Protein AF-A0A377HRA7-F1 (afdb_monomer)

InterPro domains:
  IPR053842 Mobilization protein NikA-like [PF21983] (1-57)

Solvent-accessible surface area (backbone atoms only — not comparable to full-atom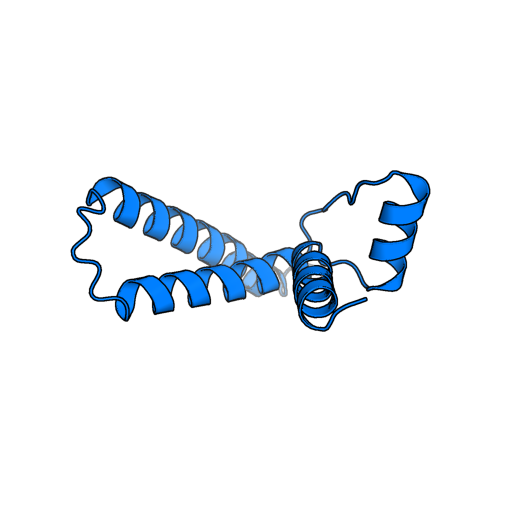 values): 5626 Å² total; per-residue (Å²): 130,55,75,65,58,47,52,56,48,52,51,52,35,45,53,42,44,46,56,69,65,60,44,48,51,34,39,71,75,65,74,46,77,88,68,67,99,41,74,49,24,55,52,41,47,50,52,55,50,51,53,50,52,51,48,59,73,68,46,86,64,92,54,91,68,53,65,71,58,57,50,50,49,51,51,52,51,52,52,54,49,51,59,54,51,58,56,67,65,59,75,78,74,82,132

Foldseek 3Di:
DDPVVVVVLVLVCQLLLHDPVLQVVCCVPPVDRDRDDDPSNLVSVLVVLVVVVVVVVPPPPPDPPPVVNVVVSVVVNVVSVVVVVVVVVCPPDDD

Sequence (95 aa):
MSPEEKSLLEEKIALSGLNKQDYMIQMSINHRVEVFGNIRVFDELKIKLNMLEEYFKNVNLDCDIEENKLELLAYILEMFETVNRNKNDSTYGNR

Nearest PDB structures (foldseek):
  1kuq-assembly1_A  TM=4.377E-01  e=3.066E+00  Thermus thermophilus
  5lzb-assembly1_o  TM=4.092E-01  e=4.147E+00  Escherichia coli
  4v69-assembly1_AO  TM=3.832E-01  e=5.609E+00  Escherichia coli

Structure (mmCIF, N/CA/C/O backbone):
data_AF-A0A377HRA7-F1
#
_entry.id   AF-A0A377HRA7-F1
#
loop_
_atom_site.group_PDB
_atom_site.id
_atom_site.type_symbol
_atom_site.label_atom_id
_atom_site.label_alt_id
_atom_site.label_comp_id
_atom_site.label_asym_id
_atom_site.label_entity_id
_atom_site.label_seq_id
_atom_site.pdbx_PDB_ins_code
_atom_site.Cartn_x
_atom_site.Cartn_y
_atom_site.Cartn_z
_atom_site.occupancy
_atom_site.B_iso_or_equiv
_atom_site.auth_seq_id
_atom_site.auth_comp_id
_atom_site.auth_asym_id
_atom_site.auth_atom_id
_atom_site.pdbx_PDB_model_num
ATOM 1 N N . MET A 1 1 ? 6.726 22.014 -5.737 1.00 71.25 1 MET A N 1
ATOM 2 C CA . MET A 1 1 ? 5.986 20.812 -5.318 1.00 71.25 1 MET A CA 1
ATOM 3 C C . MET A 1 1 ? 5.648 20.995 -3.858 1.00 71.25 1 MET A C 1
ATOM 5 O O . MET A 1 1 ? 6.565 21.249 -3.076 1.00 71.25 1 MET A O 1
ATOM 9 N N . SER A 1 2 ? 4.364 20.991 -3.525 1.00 90.56 2 SER A N 1
ATOM 10 C CA . SER A 1 2 ? 3.904 21.125 -2.148 1.00 90.56 2 SER A CA 1
ATOM 11 C C . SER A 1 2 ? 4.292 19.883 -1.326 1.00 90.56 2 SER A C 1
ATOM 13 O O . SER A 1 2 ? 4.611 18.831 -1.897 1.00 90.56 2 SER A O 1
ATOM 15 N N . PRO A 1 3 ? 4.303 19.980 0.013 1.00 89.75 3 PRO A N 1
ATOM 16 C CA . PRO A 1 3 ? 4.508 18.825 0.886 1.00 89.75 3 PRO A CA 1
ATOM 17 C C . PRO A 1 3 ? 3.511 17.685 0.621 1.00 89.75 3 PRO A C 1
ATOM 19 O O . PRO A 1 3 ? 3.903 16.520 0.585 1.00 89.75 3 PRO A O 1
ATOM 22 N N . GLU A 1 4 ? 2.247 18.016 0.367 1.00 87.31 4 GLU A N 1
ATOM 23 C CA . GLU A 1 4 ? 1.169 17.064 0.087 1.00 87.31 4 GLU A CA 1
ATOM 24 C C . GLU A 1 4 ? 1.376 16.375 -1.267 1.00 87.31 4 GLU A C 1
ATOM 26 O O . GLU A 1 4 ? 1.307 15.149 -1.363 1.00 87.31 4 GLU A O 1
ATOM 31 N N . GLU A 1 5 ? 1.719 17.147 -2.305 1.00 82.31 5 GLU A N 1
ATOM 32 C CA . GLU A 1 5 ? 2.052 16.616 -3.632 1.00 82.31 5 GLU A CA 1
ATOM 33 C C . GLU A 1 5 ? 3.255 15.668 -3.574 1.00 82.31 5 GLU A C 1
ATOM 35 O O . GLU A 1 5 ? 3.279 14.638 -4.250 1.00 82.31 5 GLU A O 1
ATOM 40 N N . LYS A 1 6 ? 4.248 15.992 -2.735 1.00 89.31 6 LYS A N 1
ATOM 41 C CA . LYS A 1 6 ? 5.405 15.128 -2.494 1.00 89.31 6 LYS A CA 1
ATOM 42 C C . LYS A 1 6 ? 4.992 13.811 -1.854 1.00 89.31 6 LYS A C 1
ATOM 44 O O . LYS A 1 6 ? 5.433 12.765 -2.316 1.00 89.31 6 LYS A O 1
ATOM 49 N N . SER A 1 7 ? 4.164 13.866 -0.815 1.00 87.81 7 SER A N 1
ATOM 50 C CA . SER A 1 7 ? 3.699 12.675 -0.100 1.00 87.81 7 SER A CA 1
ATOM 51 C C . SER A 1 7 ? 2.942 11.730 -1.032 1.00 87.81 7 SER A C 1
ATOM 53 O O . SER A 1 7 ? 3.253 10.543 -1.102 1.00 87.81 7 SER A O 1
ATOM 55 N N . LEU A 1 8 ? 2.011 12.276 -1.819 1.00 86.31 8 LEU A N 1
ATOM 56 C CA . LEU A 1 8 ? 1.233 11.505 -2.786 1.00 86.31 8 LEU A CA 1
ATOM 57 C C . LEU A 1 8 ? 2.116 10.865 -3.867 1.00 86.31 8 LEU A C 1
ATOM 59 O O . LEU A 1 8 ? 1.861 9.750 -4.318 1.00 86.31 8 LEU A O 1
ATOM 63 N N . LEU A 1 9 ? 3.152 11.574 -4.314 1.00 88.81 9 LEU A N 1
ATOM 64 C CA . LEU A 1 9 ? 4.096 11.059 -5.299 1.00 88.81 9 LEU A CA 1
ATOM 65 C C . LEU A 1 9 ? 4.933 9.900 -4.741 1.00 88.81 9 LEU A C 1
ATOM 67 O O . LEU A 1 9 ? 5.104 8.900 -5.433 1.00 88.81 9 LEU A O 1
ATOM 71 N N . GLU A 1 10 ? 5.437 10.013 -3.512 1.00 89.50 10 GLU A N 1
ATOM 72 C CA . GLU A 1 10 ? 6.209 8.938 -2.874 1.00 89.50 10 GLU A CA 1
ATOM 73 C C . GLU A 1 10 ? 5.346 7.681 -2.659 1.00 89.50 10 GLU A C 1
ATOM 75 O O . GLU A 1 10 ? 5.813 6.578 -2.937 1.00 89.50 10 GLU A O 1
ATOM 80 N N . GLU A 1 11 ? 4.066 7.822 -2.291 1.00 86.56 11 GLU A N 1
ATOM 81 C CA . GLU A 1 11 ? 3.140 6.678 -2.220 1.00 86.56 11 GLU A CA 1
ATOM 82 C C . GLU A 1 11 ? 2.945 5.989 -3.573 1.00 86.56 11 GLU A C 1
ATOM 84 O O . GLU A 1 11 ? 2.972 4.761 -3.660 1.00 86.56 11 GLU A O 1
ATOM 89 N N . LYS A 1 12 ? 2.774 6.764 -4.649 1.00 84.50 12 LYS A N 1
ATOM 90 C CA . LYS A 1 12 ? 2.630 6.206 -6.001 1.00 84.50 12 LYS A CA 1
ATOM 91 C C . LYS A 1 12 ? 3.892 5.477 -6.459 1.00 84.50 12 LYS A C 1
ATOM 93 O O . LYS A 1 12 ? 3.790 4.433 -7.102 1.00 84.50 12 LYS A O 1
ATOM 98 N N . ILE A 1 13 ? 5.071 6.002 -6.118 1.00 86.62 13 ILE A N 1
ATOM 99 C CA . ILE A 1 13 ? 6.352 5.342 -6.399 1.00 86.62 13 ILE A CA 1
ATOM 100 C C . ILE A 1 13 ? 6.423 4.013 -5.647 1.00 86.62 13 ILE A C 1
ATOM 102 O O . ILE A 1 13 ? 6.716 2.991 -6.264 1.00 86.62 13 ILE A O 1
ATOM 106 N N . ALA A 1 14 ? 6.097 4.003 -4.355 1.00 84.19 14 ALA A N 1
ATOM 107 C CA . ALA A 1 14 ? 6.128 2.790 -3.549 1.00 84.19 14 ALA A CA 1
ATOM 108 C C . ALA A 1 14 ? 5.182 1.712 -4.112 1.00 84.19 14 ALA A C 1
ATOM 110 O O . ALA A 1 14 ? 5.606 0.583 -4.360 1.00 84.19 14 ALA A O 1
ATOM 111 N N . LEU A 1 15 ? 3.939 2.088 -4.440 1.00 79.88 15 LEU A N 1
ATOM 112 C CA . LEU A 1 15 ? 2.937 1.183 -5.020 1.00 79.88 15 LEU A CA 1
ATOM 113 C C . LEU A 1 15 ? 3.335 0.628 -6.391 1.00 79.88 15 LEU A C 1
ATOM 115 O O . LEU A 1 15 ? 2.944 -0.481 -6.750 1.00 79.88 15 LEU A O 1
ATOM 119 N N . SER A 1 16 ? 4.125 1.377 -7.162 1.00 80.88 16 SER A N 1
ATOM 120 C CA . SER A 1 16 ? 4.641 0.896 -8.447 1.00 80.88 16 SER A CA 1
ATOM 121 C C . SER A 1 16 ? 5.724 -0.180 -8.302 1.00 80.88 16 SER A C 1
ATOM 123 O O . SER A 1 16 ? 6.039 -0.874 -9.269 1.00 80.88 16 SER A O 1
ATOM 125 N N . GLY A 1 17 ? 6.339 -0.301 -7.118 1.00 77.56 17 GLY A N 1
ATOM 126 C CA . GLY A 1 17 ? 7.492 -1.168 -6.863 1.00 77.56 17 GLY A CA 1
ATOM 127 C C . GLY A 1 17 ? 8.761 -0.787 -7.637 1.00 77.56 17 GLY A C 1
ATOM 128 O O . GLY A 1 17 ? 9.754 -1.520 -7.582 1.00 77.56 17 GLY A O 1
ATOM 129 N N . LEU A 1 18 ? 8.748 0.338 -8.357 1.00 84.56 18 LEU A N 1
ATOM 130 C CA . LEU A 1 18 ? 9.892 0.890 -9.074 1.00 84.56 18 LEU A CA 1
ATOM 131 C C . LEU A 1 18 ? 10.754 1.735 -8.137 1.00 84.56 18 LEU A C 1
ATOM 133 O O . LEU A 1 18 ? 10.296 2.255 -7.120 1.00 84.56 18 LEU A O 1
ATOM 137 N N . ASN A 1 19 ? 12.024 1.912 -8.497 1.00 88.38 19 ASN A N 1
ATOM 138 C CA . ASN A 1 19 ? 12.795 2.984 -7.882 1.00 88.38 19 ASN A CA 1
ATOM 139 C C . ASN A 1 19 ? 12.317 4.345 -8.428 1.00 88.38 19 ASN A C 1
ATOM 141 O O . ASN A 1 19 ? 11.684 4.443 -9.482 1.00 88.38 19 ASN A O 1
ATOM 145 N N . LYS A 1 20 ? 12.651 5.418 -7.710 1.00 91.00 20 LYS A N 1
ATOM 146 C CA . LYS A 1 20 ? 12.228 6.778 -8.060 1.00 91.00 20 LYS A CA 1
ATOM 147 C C . LYS A 1 20 ? 12.669 7.214 -9.460 1.00 91.00 20 LYS A C 1
ATOM 149 O O . LYS A 1 20 ? 11.935 7.947 -10.108 1.00 91.00 20 LYS A O 1
ATOM 154 N N . GLN A 1 21 ? 13.845 6.794 -9.923 1.00 92.50 21 GLN A N 1
ATOM 155 C CA . GLN A 1 21 ? 14.347 7.186 -11.242 1.00 92.50 21 GLN A CA 1
ATOM 156 C C . GLN A 1 21 ? 13.532 6.516 -12.351 1.00 92.50 21 GLN A C 1
ATOM 158 O O . GLN A 1 21 ? 13.036 7.212 -13.231 1.00 92.50 21 GLN A O 1
ATOM 163 N N . ASP A 1 22 ? 13.305 5.207 -12.253 1.00 87.44 22 ASP A N 1
ATOM 164 C CA . ASP A 1 22 ? 12.518 4.436 -13.221 1.00 87.44 22 ASP A CA 1
ATOM 165 C C . ASP A 1 22 ? 11.071 4.932 -13.296 1.00 87.44 22 ASP A C 1
ATOM 167 O O . ASP A 1 22 ? 10.523 5.093 -14.387 1.00 87.44 22 ASP A O 1
ATOM 171 N N . TYR A 1 23 ? 10.473 5.248 -12.143 1.00 90.31 23 TYR A N 1
ATOM 172 C CA . TYR A 1 23 ? 9.142 5.850 -12.084 1.00 90.31 23 TYR A CA 1
ATOM 173 C C . TYR A 1 23 ? 9.096 7.186 -12.839 1.00 90.31 23 TYR A C 1
ATOM 175 O O . TYR A 1 23 ? 8.205 7.411 -13.659 1.00 90.31 23 TYR A O 1
ATOM 183 N N . MET A 1 24 ? 10.069 8.071 -12.590 1.00 92.12 24 MET A N 1
ATOM 184 C CA . MET A 1 24 ? 10.136 9.375 -13.256 1.00 92.12 24 MET A CA 1
ATOM 185 C C . MET A 1 24 ? 10.357 9.232 -14.758 1.00 92.12 24 MET A C 1
ATOM 187 O O . MET A 1 24 ? 9.689 9.912 -15.528 1.00 92.12 24 MET A O 1
ATOM 191 N N . ILE A 1 25 ? 11.232 8.317 -15.180 1.00 92.00 25 ILE A N 1
ATOM 192 C CA . ILE A 1 25 ? 11.503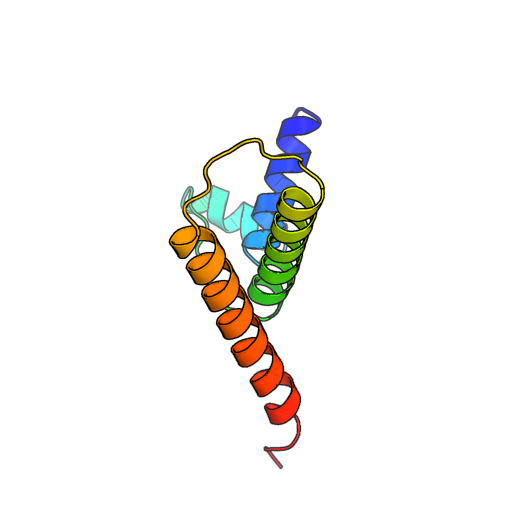 8.045 -16.595 1.00 92.00 25 ILE A CA 1
ATOM 193 C C . ILE A 1 25 ? 10.221 7.600 -17.307 1.00 92.00 25 ILE A C 1
ATOM 195 O O . ILE A 1 25 ? 9.863 8.179 -18.332 1.00 92.00 25 ILE A O 1
ATOM 199 N N . GLN A 1 26 ? 9.486 6.628 -16.760 1.00 87.56 26 GLN A N 1
ATOM 200 C CA . GLN A 1 26 ? 8.232 6.172 -17.371 1.00 87.56 26 GLN A CA 1
ATOM 201 C C . GLN A 1 26 ? 7.178 7.281 -17.420 1.00 87.56 26 GLN A C 1
ATOM 203 O O . GLN A 1 26 ? 6.546 7.489 -18.459 1.00 87.56 26 GLN A O 1
ATOM 208 N N . MET A 1 27 ? 7.031 8.037 -16.330 1.00 88.19 27 MET A N 1
ATOM 209 C CA . MET A 1 27 ? 6.074 9.137 -16.265 1.00 88.19 27 MET A CA 1
ATOM 210 C C . MET A 1 27 ? 6.423 10.270 -17.243 1.00 88.19 27 MET A C 1
ATOM 212 O O . MET A 1 27 ? 5.525 10.879 -17.820 1.00 88.19 27 MET A O 1
ATOM 216 N N . SER A 1 28 ? 7.711 10.540 -17.466 1.00 88.75 28 SER A N 1
ATOM 217 C CA . SER A 1 28 ? 8.179 11.544 -18.427 1.00 88.75 28 SER A CA 1
ATOM 218 C C . SER A 1 28 ? 8.057 11.097 -19.883 1.00 88.75 28 SER A C 1
ATOM 220 O O . SER A 1 28 ? 7.820 11.943 -20.739 1.00 88.75 28 SER A O 1
ATOM 222 N N . ILE A 1 29 ? 8.224 9.803 -20.178 1.00 85.12 29 ILE A N 1
ATOM 223 C CA . ILE A 1 29 ? 8.196 9.284 -21.556 1.00 85.12 29 ILE A CA 1
ATOM 224 C C . ILE A 1 29 ? 6.768 8.959 -22.005 1.00 85.12 29 ILE A C 1
ATOM 226 O O . ILE A 1 29 ? 6.376 9.311 -23.113 1.00 85.12 29 ILE A O 1
ATOM 230 N N . ASN A 1 30 ? 5.989 8.286 -21.157 1.00 80.81 30 ASN A N 1
ATOM 231 C CA . ASN A 1 30 ? 4.703 7.701 -21.541 1.00 80.81 30 ASN A CA 1
ATOM 232 C C . ASN A 1 30 ? 3.502 8.329 -20.820 1.00 80.81 30 ASN A C 1
ATOM 234 O O . ASN A 1 30 ? 2.373 7.895 -21.046 1.00 80.81 30 ASN A O 1
ATOM 238 N N . HIS A 1 31 ? 3.727 9.290 -19.912 1.00 82.75 31 HIS A N 1
ATOM 239 C CA . HIS A 1 31 ? 2.701 9.851 -19.017 1.00 82.75 31 HIS A CA 1
ATOM 240 C C . HIS A 1 31 ? 1.900 8.793 -18.234 1.00 82.75 31 HIS A C 1
ATOM 242 O O . HIS A 1 31 ? 0.800 9.058 -17.750 1.00 82.75 31 HIS A O 1
ATOM 248 N N . ARG A 1 32 ? 2.463 7.589 -18.104 1.00 75.38 32 ARG A N 1
ATOM 249 C CA . ARG A 1 32 ? 1.892 6.439 -17.406 1.00 75.38 32 ARG A CA 1
ATOM 250 C C . ARG A 1 32 ? 3.014 5.600 -16.811 1.00 75.38 32 ARG A C 1
ATOM 252 O O . ARG A 1 32 ? 4.123 5.589 -17.343 1.00 75.38 32 ARG A O 1
ATOM 259 N N . VAL A 1 33 ? 2.695 4.877 -15.744 1.00 81.62 33 VAL A N 1
ATOM 260 C CA . VAL A 1 33 ? 3.605 3.932 -15.093 1.00 81.62 33 VAL A CA 1
ATOM 261 C C . VAL A 1 33 ? 3.015 2.537 -15.229 1.00 81.62 33 VAL A C 1
ATOM 263 O O . VAL A 1 33 ? 1.876 2.302 -14.829 1.00 81.62 33 VAL A O 1
ATOM 266 N N . GLU A 1 34 ? 3.777 1.629 -15.830 1.00 74.38 34 GLU A N 1
ATOM 267 C CA . GLU A 1 34 ? 3.396 0.227 -15.970 1.00 74.38 34 GLU A CA 1
ATOM 268 C C . GLU A 1 34 ? 3.938 -0.561 -14.779 1.00 74.38 34 GLU A C 1
ATOM 270 O O . GLU A 1 34 ? 5.144 -0.593 -14.521 1.00 74.38 34 GLU A O 1
ATOM 275 N N . VAL A 1 35 ? 3.026 -1.179 -14.028 1.00 69.06 35 VAL A N 1
ATOM 276 C CA . VAL A 1 35 ? 3.356 -1.939 -12.822 1.00 69.06 35 VAL A CA 1
ATOM 277 C C . VAL A 1 35 ? 3.391 -3.419 -13.167 1.00 69.06 35 VAL A C 1
ATOM 279 O O . VAL A 1 35 ? 2.382 -4.007 -13.553 1.00 69.06 35 VAL A O 1
ATOM 282 N N . PHE A 1 36 ? 4.560 -4.029 -12.994 1.00 67.62 36 PHE A N 1
ATOM 283 C CA . PHE A 1 36 ? 4.746 -5.471 -13.116 1.00 67.62 36 PHE A CA 1
ATOM 284 C C . PHE A 1 36 ? 4.805 -6.082 -11.720 1.00 67.62 36 PHE A C 1
ATOM 286 O O . PHE A 1 36 ? 5.527 -5.579 -10.858 1.00 67.62 36 PHE A O 1
ATOM 293 N N . GLY A 1 37 ? 4.058 -7.168 -11.498 1.00 65.12 37 GLY A N 1
ATOM 294 C CA .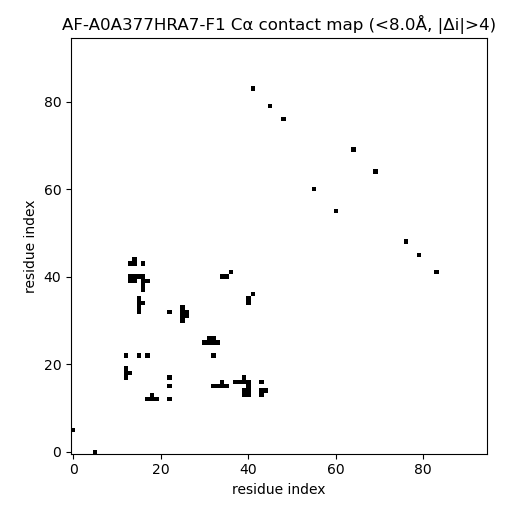 GLY A 1 37 ? 3.996 -7.855 -10.207 1.00 65.12 37 GLY A CA 1
ATOM 295 C C . GLY A 1 37 ? 5.382 -8.308 -9.745 1.00 65.12 37 GLY A C 1
ATOM 296 O O . GLY A 1 37 ? 5.897 -9.324 -10.203 1.00 65.12 37 GLY A O 1
ATOM 297 N N . ASN A 1 38 ? 5.988 -7.548 -8.836 1.00 71.44 38 ASN A N 1
ATOM 298 C CA . ASN A 1 38 ? 7.293 -7.827 -8.246 1.00 71.44 38 ASN A CA 1
ATOM 299 C C . ASN A 1 38 ? 7.196 -7.781 -6.715 1.00 71.44 38 ASN A C 1
ATOM 301 O O . ASN A 1 38 ? 6.194 -7.326 -6.168 1.00 71.44 38 ASN A O 1
ATOM 305 N N . ILE A 1 39 ? 8.228 -8.259 -6.009 1.00 72.69 39 ILE A N 1
ATOM 306 C 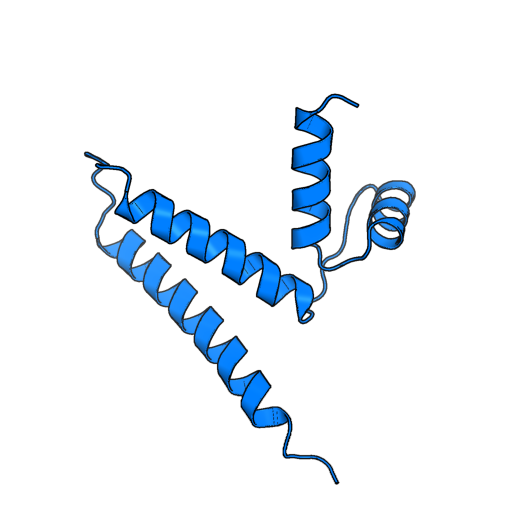CA 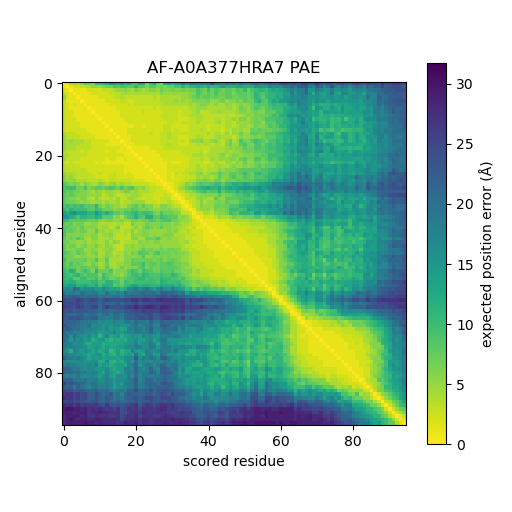. ILE A 1 39 ? 8.188 -8.373 -4.540 1.00 72.69 39 ILE A CA 1
ATOM 307 C C . ILE A 1 39 ? 7.814 -7.064 -3.836 1.00 72.69 39 ILE A C 1
ATOM 309 O O . ILE A 1 39 ? 6.988 -7.090 -2.937 1.00 72.69 39 ILE A O 1
ATOM 313 N N . ARG A 1 40 ? 8.324 -5.927 -4.319 1.00 74.44 40 ARG A N 1
ATOM 314 C CA . ARG A 1 40 ? 8.087 -4.613 -3.716 1.00 74.44 40 ARG A CA 1
ATOM 315 C C . ARG A 1 40 ? 6.642 -4.162 -3.880 1.00 74.44 40 ARG A C 1
ATOM 317 O O . ARG A 1 40 ? 6.090 -3.587 -2.954 1.00 74.44 40 ARG A O 1
ATOM 324 N N . VAL A 1 41 ? 6.026 -4.460 -5.026 1.00 73.38 41 VAL A N 1
ATOM 325 C CA . VAL A 1 41 ? 4.600 -4.175 -5.259 1.00 73.38 41 VAL A CA 1
ATOM 326 C C . VAL A 1 41 ? 3.741 -4.933 -4.250 1.00 73.38 41 VAL A C 1
ATOM 328 O O . VAL A 1 41 ? 2.845 -4.354 -3.649 1.00 73.38 41 VAL A O 1
ATOM 331 N N . PHE A 1 42 ? 4.030 -6.219 -4.029 1.00 76.19 42 PHE A N 1
ATOM 332 C CA . PHE A 1 42 ? 3.284 -7.032 -3.065 1.00 76.19 42 PHE A CA 1
ATOM 333 C C . PHE A 1 42 ? 3.496 -6.578 -1.617 1.00 76.19 42 PHE A C 1
ATOM 335 O O . PHE A 1 42 ? 2.525 -6.511 -0.865 1.00 76.19 42 PHE A O 1
ATOM 342 N N . ASP A 1 43 ? 4.730 -6.240 -1.237 1.00 78.44 43 ASP A N 1
ATOM 343 C CA . ASP A 1 43 ? 5.040 -5.756 0.111 1.00 78.44 43 ASP A CA 1
ATOM 344 C C . ASP A 1 43 ? 4.331 -4.425 0.401 1.00 78.44 43 ASP A C 1
ATOM 346 O O . ASP A 1 43 ? 3.674 -4.286 1.434 1.00 78.44 43 ASP A O 1
ATOM 350 N N . GLU A 1 44 ? 4.382 -3.472 -0.534 1.00 79.12 44 GLU A N 1
ATOM 351 C CA . GLU A 1 44 ? 3.718 -2.178 -0.367 1.00 79.12 44 GLU A CA 1
ATOM 352 C C . GLU A 1 44 ? 2.189 -2.319 -0.363 1.00 79.12 44 GLU A C 1
ATOM 354 O O . GLU A 1 44 ? 1.506 -1.697 0.453 1.00 79.12 44 GLU A O 1
ATOM 359 N N . LEU A 1 45 ? 1.636 -3.189 -1.217 1.00 78.44 45 LEU A N 1
ATOM 360 C CA . LEU A 1 45 ? 0.210 -3.519 -1.186 1.00 78.44 45 LEU A CA 1
ATOM 361 C C . LEU A 1 45 ? -0.197 -4.090 0.173 1.00 78.44 45 LEU A C 1
ATOM 363 O O . LEU A 1 45 ? -1.210 -3.661 0.721 1.00 78.44 45 LEU A O 1
ATOM 367 N N . LYS A 1 46 ? 0.599 -4.998 0.753 1.00 79.06 46 LYS A N 1
ATOM 368 C CA . LYS A 1 46 ? 0.327 -5.552 2.085 1.00 79.06 46 LYS A CA 1
ATOM 369 C C . LYS A 1 46 ? 0.325 -4.464 3.161 1.00 79.06 46 LYS A C 1
ATOM 371 O O . LYS A 1 46 ? -0.566 -4.454 4.006 1.00 79.06 46 LYS A O 1
ATOM 376 N N . ILE A 1 47 ? 1.275 -3.529 3.116 1.00 83.19 47 ILE A N 1
ATOM 377 C CA . ILE A 1 47 ? 1.326 -2.399 4.056 1.00 83.19 47 ILE A CA 1
ATOM 378 C C . ILE A 1 47 ? 0.049 -1.560 3.956 1.00 83.19 47 ILE A C 1
ATOM 380 O O . ILE A 1 47 ? -0.598 -1.310 4.972 1.00 83.19 47 ILE A O 1
ATOM 384 N N . LYS A 1 48 ? -0.356 -1.163 2.744 1.00 79.50 48 LYS A N 1
ATOM 385 C CA . LYS A 1 48 ? -1.564 -0.343 2.544 1.00 79.50 48 LYS A CA 1
ATOM 386 C C . LYS A 1 48 ? -2.842 -1.070 2.952 1.00 79.50 48 LYS A C 1
ATOM 388 O O . LYS A 1 48 ? -3.744 -0.455 3.513 1.00 79.50 48 LYS A O 1
ATOM 393 N N . LEU A 1 49 ? -2.899 -2.374 2.714 1.00 79.25 49 LEU A N 1
ATOM 394 C CA . LEU A 1 49 ? -4.004 -3.227 3.131 1.00 79.25 49 LEU A CA 1
ATOM 395 C C . LEU A 1 49 ? -4.108 -3.337 4.661 1.00 79.25 49 LEU A C 1
ATOM 397 O O . LEU A 1 49 ? -5.200 -3.178 5.199 1.00 79.25 49 LEU A O 1
ATOM 401 N N . ASN A 1 50 ? -2.987 -3.493 5.366 1.00 77.56 50 ASN A N 1
ATOM 402 C CA . ASN A 1 50 ? -2.964 -3.481 6.833 1.00 77.56 50 ASN A CA 1
ATOM 403 C C . ASN A 1 50 ? -3.378 -2.117 7.403 1.00 77.56 50 ASN A C 1
ATOM 405 O O . ASN A 1 50 ? -4.129 -2.060 8.372 1.00 77.56 50 ASN A O 1
ATOM 409 N N . MET A 1 51 ? -2.931 -1.013 6.789 1.00 81.00 51 MET A N 1
ATOM 410 C CA . MET A 1 51 ? -3.364 0.334 7.187 1.00 81.00 51 MET A CA 1
ATOM 411 C C . MET A 1 51 ? -4.881 0.499 7.048 1.00 81.00 51 MET A C 1
ATOM 413 O O . MET A 1 51 ? -5.519 1.128 7.888 1.00 81.00 51 MET A O 1
ATOM 417 N N . LEU A 1 52 ? -5.461 -0.066 5.987 1.00 78.06 52 LEU A N 1
ATOM 418 C CA . LEU A 1 52 ? -6.898 -0.028 5.755 1.0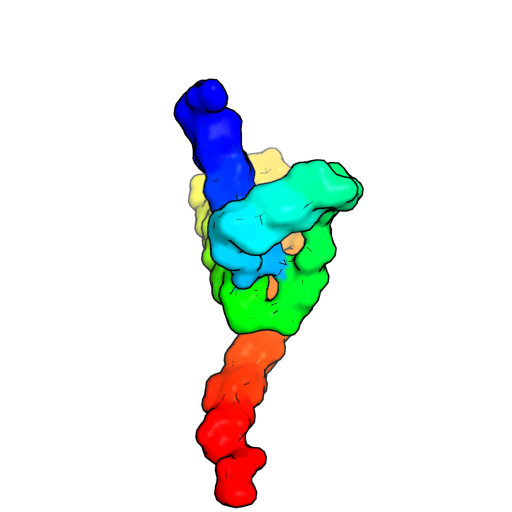0 78.06 52 LEU A CA 1
ATOM 419 C C . LEU A 1 52 ? -7.658 -0.895 6.772 1.00 78.06 52 LEU A C 1
ATOM 421 O O . LEU A 1 52 ? -8.673 -0.459 7.306 1.00 78.06 52 LEU A O 1
ATOM 425 N N . GLU A 1 53 ? -7.148 -2.087 7.086 1.00 73.38 53 GLU A N 1
ATOM 426 C CA . GLU A 1 53 ? -7.693 -2.951 8.138 1.00 73.38 53 GLU A CA 1
ATOM 427 C C . GLU A 1 53 ? -7.669 -2.254 9.510 1.00 73.38 53 GLU A C 1
ATOM 429 O O . GLU A 1 53 ? -8.665 -2.258 10.232 1.00 73.38 53 GLU A O 1
ATOM 434 N N . GLU A 1 54 ? -6.554 -1.612 9.865 1.00 75.44 54 GLU A N 1
ATOM 435 C CA . GLU A 1 54 ? -6.412 -0.853 11.110 1.00 75.44 54 GLU A CA 1
ATOM 436 C C . GLU A 1 54 ? -7.360 0.351 11.152 1.00 75.44 54 GLU A C 1
ATOM 438 O O . GLU A 1 54 ? -7.990 0.608 12.180 1.00 75.44 54 GLU A O 1
ATOM 443 N N . TYR A 1 55 ? -7.515 1.065 10.035 1.00 76.69 55 TYR A N 1
ATOM 444 C CA . TYR A 1 55 ? -8.490 2.145 9.917 1.00 76.69 55 TYR A CA 1
ATOM 445 C C . TYR A 1 55 ? -9.913 1.635 10.165 1.00 76.69 55 TYR A C 1
ATOM 447 O O . TYR A 1 55 ? -10.633 2.214 10.974 1.00 76.69 55 TYR A O 1
ATOM 455 N N . PHE A 1 56 ? -10.305 0.518 9.548 1.00 70.12 56 PHE A N 1
ATOM 456 C CA . PHE A 1 56 ? -11.634 -0.064 9.747 1.00 70.12 56 PHE A CA 1
ATOM 457 C C . PHE A 1 56 ? -11.866 -0.590 11.168 1.00 70.12 56 PHE A C 1
ATOM 459 O O . PHE A 1 56 ? -12.979 -0.480 11.669 1.00 70.12 56 PHE A O 1
ATOM 466 N N . LYS A 1 57 ? -10.839 -1.118 11.843 1.00 68.50 57 LYS A N 1
ATOM 467 C CA . LYS A 1 57 ? -10.944 -1.558 13.247 1.00 68.50 57 LYS A CA 1
ATOM 468 C C . LYS A 1 57 ? -11.099 -0.396 14.229 1.00 68.50 57 LYS A C 1
ATOM 470 O O . LYS A 1 57 ? -11.754 -0.555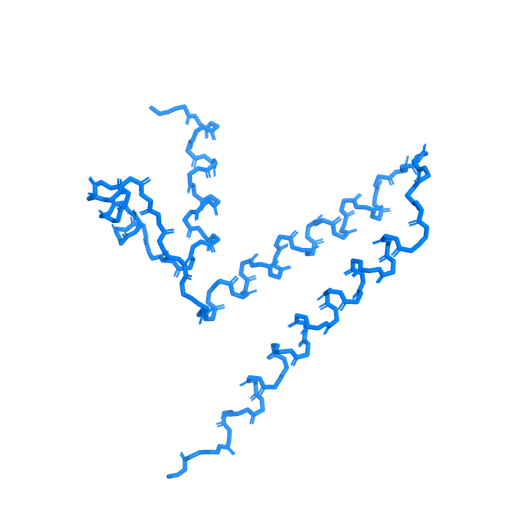 15.255 1.00 68.50 57 LYS A O 1
ATOM 475 N N . ASN A 1 58 ? -10.454 0.737 13.951 1.00 67.50 58 ASN A N 1
ATOM 476 C CA . ASN A 1 58 ? -10.394 1.872 14.875 1.00 67.50 58 ASN A CA 1
ATOM 477 C C . ASN A 1 58 ? -11.449 2.940 14.605 1.00 67.50 58 ASN A C 1
ATOM 479 O O . ASN A 1 58 ? -11.798 3.705 15.506 1.00 67.50 58 ASN A O 1
ATOM 483 N N . VAL A 1 59 ? -11.952 3.029 13.377 1.00 64.44 59 VAL A N 1
ATOM 484 C CA . VAL A 1 59 ? -13.094 3.885 13.115 1.00 64.44 59 VAL A CA 1
ATOM 485 C C . VAL A 1 59 ? -14.330 3.165 13.627 1.00 64.44 59 VAL A C 1
ATOM 487 O O . VAL A 1 59 ? -14.693 2.097 13.146 1.00 64.44 59 VAL A O 1
ATOM 490 N N . ASN A 1 60 ? -14.997 3.790 14.597 1.00 57.22 60 ASN A N 1
ATOM 491 C CA . ASN A 1 60 ? -16.361 3.467 14.996 1.00 57.22 60 ASN A CA 1
ATOM 492 C C . ASN A 1 60 ? -17.291 3.861 13.832 1.00 57.22 60 ASN A C 1
ATOM 494 O O . ASN A 1 60 ? -17.995 4.869 13.897 1.00 57.22 60 ASN A O 1
ATOM 498 N N . LEU A 1 61 ? -17.162 3.155 12.704 1.00 57.59 61 LEU A N 1
ATOM 499 C CA . LEU A 1 61 ? -17.979 3.349 11.522 1.00 57.59 61 LEU A CA 1
ATOM 500 C C . LEU A 1 61 ? -19.373 2.910 11.946 1.00 57.59 61 LEU A C 1
ATOM 502 O O . LEU A 1 61 ? -19.687 1.725 11.937 1.00 57.59 61 LEU A O 1
ATOM 506 N N . ASP A 1 62 ? -20.218 3.881 12.280 1.00 54.84 62 ASP A N 1
ATOM 507 C CA . ASP A 1 62 ? -21.679 3.751 12.268 1.00 54.84 62 ASP A CA 1
ATOM 508 C C . ASP A 1 62 ? -22.158 3.637 10.808 1.00 54.84 62 ASP A C 1
ATOM 510 O O . ASP A 1 62 ? -23.010 4.367 10.308 1.00 54.84 62 ASP A O 1
ATOM 514 N N . CYS A 1 63 ? -21.444 2.819 10.047 1.00 53.91 63 CYS A N 1
ATOM 515 C CA . CYS A 1 63 ? -21.598 2.630 8.631 1.00 53.91 63 CYS A CA 1
ATOM 516 C C . CYS A 1 63 ? -22.052 1.198 8.503 1.00 53.91 63 CYS A C 1
ATOM 518 O O . CYS A 1 63 ? -21.327 0.290 8.910 1.00 53.91 63 CYS A O 1
ATOM 520 N N . ASP A 1 64 ? -23.232 1.022 7.917 1.00 57.19 64 ASP A N 1
ATOM 521 C CA . ASP A 1 64 ? -23.690 -0.248 7.369 1.00 57.19 64 ASP A CA 1
ATOM 522 C C . ASP A 1 64 ? -22.727 -0.662 6.245 1.00 57.19 64 ASP A C 1
ATOM 524 O O . ASP A 1 64 ? -23.020 -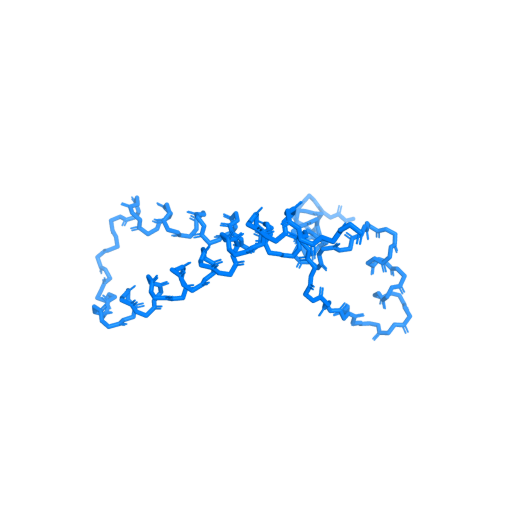0.586 5.047 1.00 57.19 64 ASP A O 1
ATOM 528 N N . ILE A 1 65 ? -21.507 -1.051 6.617 1.00 62.78 65 ILE A N 1
ATOM 529 C CA . ILE A 1 65 ? -20.662 -1.844 5.752 1.00 62.78 65 ILE A CA 1
ATOM 530 C C . ILE A 1 65 ? -21.296 -3.221 5.791 1.00 62.78 65 ILE A C 1
ATOM 532 O O . ILE A 1 65 ? -21.065 -4.026 6.686 1.00 62.78 65 ILE A O 1
ATOM 536 N N . GLU A 1 66 ? -22.161 -3.412 4.809 1.00 65.25 66 GLU A N 1
ATOM 537 C CA . GLU A 1 66 ? -22.770 -4.664 4.405 1.00 65.25 66 GLU A CA 1
ATOM 538 C C . GLU A 1 66 ? -21.753 -5.817 4.613 1.00 65.25 66 GLU A C 1
ATOM 540 O O . GLU A 1 66 ? -20.637 -5.774 4.086 1.00 65.25 66 GLU A O 1
ATOM 545 N N . GLU A 1 67 ? -22.091 -6.789 5.471 1.00 65.31 67 GLU A N 1
ATOM 546 C CA . GLU A 1 67 ? -21.176 -7.817 6.014 1.00 65.31 67 GLU A CA 1
ATOM 547 C C . GLU A 1 67 ? -20.415 -8.582 4.911 1.00 65.31 67 GLU A C 1
ATOM 549 O O . GLU A 1 67 ? -19.223 -8.866 5.025 1.00 65.31 67 GLU A O 1
ATOM 554 N N . ASN A 1 68 ? -21.079 -8.778 3.772 1.00 67.25 68 ASN A N 1
ATOM 555 C CA . ASN A 1 68 ? -20.536 -9.333 2.531 1.00 67.25 68 ASN A CA 1
ATOM 556 C C . ASN A 1 68 ? -19.324 -8.558 1.960 1.00 67.25 68 ASN A C 1
ATOM 558 O O . ASN A 1 68 ? -18.443 -9.161 1.349 1.00 67.25 68 ASN A O 1
ATOM 562 N N . LYS A 1 69 ? -19.242 -7.232 2.131 1.00 68.00 69 LYS A N 1
ATOM 563 C CA . LYS A 1 69 ? -18.109 -6.410 1.662 1.00 68.00 69 LYS A CA 1
ATOM 564 C C . LYS A 1 69 ? -16.901 -6.527 2.583 1.00 68.00 69 LYS A C 1
ATOM 566 O O . LYS A 1 69 ? -15.772 -6.523 2.092 1.00 68.00 69 LYS A O 1
ATOM 571 N N . LEU A 1 70 ? -17.130 -6.646 3.891 1.00 68.31 70 LEU A N 1
ATOM 572 C CA . LEU A 1 70 ? -16.074 -6.934 4.866 1.00 68.31 70 LEU A CA 1
ATOM 573 C C . LEU A 1 70 ? -15.503 -8.335 4.643 1.00 68.31 70 LEU A C 1
ATOM 575 O O . LEU A 1 70 ? -14.285 -8.496 4.608 1.00 68.31 70 LEU A O 1
ATOM 579 N N . GLU A 1 71 ? -16.369 -9.320 4.407 1.00 66.81 71 GLU A N 1
ATOM 580 C CA . GLU A 1 71 ? -15.963 -10.689 4.090 1.00 66.81 71 GLU A CA 1
ATOM 581 C C . GLU A 1 71 ? -15.171 -10.755 2.777 1.00 66.81 71 GLU A C 1
ATOM 583 O O . GLU A 1 71 ? -14.109 -11.372 2.724 1.00 66.81 71 GLU A O 1
ATOM 588 N N . LEU A 1 72 ? -15.606 -10.036 1.735 1.00 72.44 72 LEU A N 1
ATOM 589 C CA . LEU A 1 72 ? -14.857 -9.937 0.480 1.00 72.44 72 LEU A CA 1
ATOM 590 C C . LEU A 1 72 ? -13.478 -9.290 0.677 1.00 72.44 72 LEU A C 1
ATOM 592 O O . LEU A 1 72 ? -12.496 -9.760 0.101 1.00 72.44 72 LEU A O 1
ATOM 596 N N . LEU A 1 73 ? -13.382 -8.232 1.490 1.00 74.06 73 LEU A N 1
ATOM 597 C CA . LEU A 1 73 ? -12.102 -7.606 1.820 1.00 74.06 73 LEU A CA 1
ATOM 598 C C . LEU A 1 73 ? -11.188 -8.585 2.568 1.00 74.06 73 LEU A C 1
ATOM 600 O O . LEU A 1 73 ? -10.025 -8.724 2.195 1.00 74.06 73 LEU A O 1
ATOM 604 N N . ALA A 1 74 ? -11.714 -9.305 3.561 1.00 70.25 74 ALA A N 1
ATOM 605 C CA . ALA A 1 74 ? -10.979 -10.344 4.281 1.00 70.25 74 ALA A CA 1
ATOM 606 C C . ALA A 1 74 ? -10.487 -11.457 3.340 1.00 70.25 74 ALA A C 1
ATOM 608 O O . ALA A 1 74 ? -9.328 -11.859 3.414 1.00 70.25 74 ALA A O 1
ATOM 609 N N . TYR A 1 75 ? -11.321 -11.883 2.390 1.00 69.62 75 TYR A N 1
ATOM 610 C CA . TYR A 1 75 ? -10.964 -12.896 1.398 1.00 69.62 75 TYR A CA 1
ATOM 611 C C . TYR A 1 75 ? -9.843 -12.418 0.464 1.00 69.62 75 TYR A C 1
ATOM 613 O O . TYR A 1 75 ? -8.897 -13.152 0.172 1.00 69.62 75 TYR A O 1
ATOM 621 N N . ILE A 1 76 ? -9.905 -11.156 0.021 1.00 74.44 76 ILE A N 1
ATOM 622 C CA . ILE A 1 76 ? -8.836 -10.528 -0.766 1.00 74.44 76 ILE A CA 1
ATOM 623 C C . ILE A 1 76 ? -7.532 -10.505 0.041 1.00 74.44 76 ILE A C 1
ATOM 625 O O . ILE A 1 76 ? -6.496 -10.919 -0.481 1.00 74.44 76 ILE A O 1
ATOM 629 N N . LEU A 1 77 ? -7.579 -10.088 1.311 1.00 72.62 77 LEU A N 1
ATOM 630 C CA . LEU A 1 77 ? -6.420 -10.084 2.211 1.00 72.62 77 LEU A CA 1
ATOM 631 C C . LEU A 1 77 ? -5.807 -11.486 2.355 1.00 72.62 77 LEU A C 1
ATOM 633 O O . LEU A 1 77 ? -4.598 -11.647 2.190 1.00 72.62 77 LEU A O 1
ATOM 637 N N . GLU A 1 78 ? -6.629 -12.511 2.580 1.00 68.69 78 GLU A N 1
ATOM 638 C CA . GLU A 1 78 ? -6.184 -13.899 2.741 1.00 68.69 78 GLU A CA 1
ATOM 639 C C . GLU A 1 78 ? -5.532 -14.466 1.467 1.00 68.69 78 GLU A C 1
ATOM 641 O O . GLU A 1 78 ? -4.496 -15.143 1.530 1.00 68.69 78 GLU A O 1
ATOM 646 N N . MET A 1 79 ? -6.086 -14.150 0.291 1.00 68.44 79 MET A N 1
ATOM 647 C CA . MET A 1 79 ? -5.476 -14.506 -0.993 1.00 68.44 79 MET A CA 1
ATOM 648 C C . MET A 1 79 ? -4.107 -13.838 -1.161 1.00 68.44 79 MET A C 1
ATOM 650 O O . MET A 1 79 ? -3.141 -14.506 -1.544 1.00 68.44 79 MET A O 1
ATOM 654 N N . PHE A 1 80 ? -3.993 -12.550 -0.818 1.00 68.31 80 PHE A N 1
ATOM 655 C CA . PHE A 1 80 ? -2.714 -11.836 -0.823 1.00 68.31 80 PHE A CA 1
ATOM 656 C C . PHE A 1 80 ? -1.691 -12.483 0.123 1.00 68.31 80 PHE A C 1
ATOM 658 O O . PHE A 1 80 ? -0.537 -12.690 -0.263 1.00 68.31 80 PHE A O 1
ATOM 665 N N . GLU A 1 81 ? -2.095 -12.861 1.338 1.00 64.56 81 GLU A N 1
ATOM 666 C CA . GLU A 1 81 ? -1.210 -13.541 2.289 1.00 64.56 81 GLU A CA 1
ATOM 667 C C . GLU A 1 81 ? -0.741 -14.910 1.794 1.00 64.56 81 GLU A C 1
ATOM 669 O O . GLU A 1 81 ? 0.425 -15.269 1.965 1.00 64.56 81 GLU A O 1
ATOM 674 N N . THR A 1 82 ? -1.630 -15.673 1.164 1.00 64.62 82 THR A N 1
ATOM 675 C CA . THR A 1 82 ? -1.335 -17.016 0.653 1.00 64.62 82 THR A CA 1
ATOM 676 C C . THR A 1 82 ? -0.350 -16.971 -0.511 1.00 64.62 82 THR A C 1
ATOM 678 O O . THR A 1 82 ? 0.615 -17.738 -0.535 1.00 64.62 82 THR A O 1
ATOM 681 N N . VAL A 1 83 ? -0.516 -16.012 -1.426 1.00 64.62 83 VAL A N 1
ATOM 682 C CA . VAL A 1 83 ? 0.468 -15.744 -2.486 1.00 64.62 83 VAL A CA 1
ATOM 683 C C . VAL A 1 83 ? 1.826 -15.362 -1.886 1.00 64.62 83 VAL A C 1
ATOM 685 O O . VAL A 1 83 ? 2.862 -15.813 -2.378 1.00 64.62 83 VAL A O 1
ATOM 688 N N . ASN A 1 84 ? 1.843 -14.593 -0.793 1.00 59.69 84 ASN A N 1
ATOM 689 C CA . ASN A 1 84 ? 3.086 -14.207 -0.129 1.00 59.69 84 ASN A CA 1
ATOM 690 C C . ASN A 1 84 ? 3.765 -15.372 0.625 1.00 59.69 84 ASN A C 1
ATOM 692 O O . ASN A 1 84 ? 4.988 -15.485 0.607 1.00 59.69 84 ASN A O 1
ATOM 696 N N . ARG A 1 85 ? 2.998 -16.276 1.255 1.00 60.69 85 ARG A N 1
ATOM 697 C CA . ARG A 1 85 ? 3.533 -17.468 1.948 1.00 60.69 85 ARG A CA 1
ATOM 698 C C . ARG A 1 85 ? 4.200 -18.454 0.989 1.00 60.69 85 ARG A C 1
ATOM 700 O O . ARG A 1 85 ? 5.343 -18.838 1.223 1.00 60.69 85 ARG A O 1
ATOM 707 N N . ASN A 1 86 ? 3.554 -18.766 -0.135 1.00 55.09 86 ASN A N 1
ATOM 708 C CA . ASN A 1 86 ? 4.087 -19.697 -1.143 1.00 55.09 86 ASN A CA 1
ATOM 709 C C . ASN A 1 86 ? 5.432 -19.236 -1.744 1.00 55.09 86 ASN A C 1
ATOM 711 O O . ASN A 1 86 ? 6.226 -20.039 -2.240 1.00 55.09 86 ASN A O 1
ATOM 715 N N . LYS A 1 87 ? 5.719 -17.933 -1.678 1.00 51.22 87 LYS A N 1
ATOM 716 C CA . LYS A 1 87 ? 6.989 -17.345 -2.105 1.00 51.22 87 LYS A CA 1
ATOM 717 C C . LYS A 1 87 ? 8.144 -17.617 -1.137 1.00 51.22 87 LYS A C 1
ATOM 719 O O . LYS A 1 87 ? 9.266 -17.815 -1.596 1.00 51.22 87 LYS A O 1
ATOM 724 N N . ASN A 1 88 ? 7.877 -17.660 0.169 1.00 50.25 88 ASN A N 1
ATOM 725 C CA . ASN A 1 88 ? 8.892 -17.988 1.175 1.00 50.25 88 ASN A CA 1
ATOM 726 C C . ASN A 1 88 ? 9.281 -19.474 1.109 1.00 50.25 88 ASN A C 1
ATOM 728 O O . ASN A 1 88 ? 10.459 -19.799 1.254 1.00 50.25 88 ASN A O 1
ATOM 732 N N . ASP A 1 89 ? 8.333 -20.349 0.764 1.00 51.16 89 ASP A N 1
ATOM 733 C CA . ASP A 1 89 ? 8.580 -21.789 0.598 1.00 51.16 89 ASP A CA 1
ATOM 734 C C . ASP A 1 89 ? 9.334 -22.132 -0.702 1.00 51.16 89 ASP A C 1
ATOM 736 O O . ASP A 1 89 ? 10.066 -23.119 -0.768 1.00 51.16 89 ASP A O 1
ATOM 740 N N . SER A 1 90 ? 9.252 -21.277 -1.727 1.00 49.72 90 SER A N 1
ATOM 741 C CA . SER A 1 90 ? 9.942 -21.473 -3.014 1.00 49.72 90 SER A CA 1
ATOM 742 C C . SER A 1 90 ? 11.452 -21.163 -2.975 1.00 49.72 90 SER A C 1
ATOM 744 O O . SER A 1 90 ? 12.127 -21.273 -3.998 1.00 49.72 90 SER A O 1
ATOM 746 N N . THR A 1 91 ? 12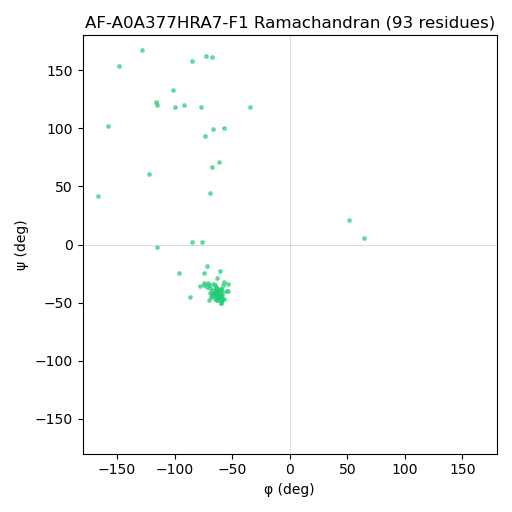.019 -20.798 -1.815 1.00 47.56 91 THR A N 1
ATOM 747 C CA . THR A 1 91 ? 13.471 -20.560 -1.654 1.00 47.56 91 THR A CA 1
ATOM 748 C C . THR A 1 91 ? 14.295 -21.825 -1.364 1.00 47.56 91 THR A C 1
ATOM 750 O O . THR A 1 91 ? 15.520 -21.747 -1.282 1.00 47.56 91 THR A O 1
ATOM 753 N N . TYR A 1 92 ? 13.672 -23.010 -1.325 1.00 46.78 92 TYR A N 1
ATOM 754 C CA . TYR A 1 92 ? 14.361 -24.308 -1.251 1.00 46.78 92 TYR A CA 1
ATOM 755 C C . TYR A 1 92 ? 13.989 -25.214 -2.430 1.00 46.78 92 TYR A C 1
ATOM 757 O O . TYR A 1 92 ? 13.436 -26.296 -2.259 1.00 46.78 92 TYR A O 1
ATOM 765 N N . GLY A 1 93 ? 14.278 -24.777 -3.654 1.00 43.91 93 GLY A N 1
ATOM 766 C CA . GLY A 1 93 ? 13.889 -25.557 -4.826 1.00 43.91 93 GLY A CA 1
ATOM 767 C C . GLY A 1 93 ? 14.539 -25.147 -6.134 1.00 43.91 93 GLY A C 1
ATOM 768 O O . GLY A 1 93 ? 13.844 -25.101 -7.135 1.00 43.91 93 GLY A O 1
ATOM 769 N N . ASN A 1 94 ? 15.836 -24.837 -6.143 1.00 34.50 94 ASN A N 1
ATOM 770 C CA . ASN A 1 94 ? 16.675 -25.060 -7.324 1.00 34.50 94 ASN A CA 1
ATOM 771 C C . ASN A 1 94 ? 18.146 -25.147 -6.898 1.00 34.50 94 ASN A C 1
ATOM 773 O O . ASN A 1 94 ? 18.778 -24.146 -6.564 1.00 34.50 94 ASN A O 1
ATOM 777 N N . ARG A 1 95 ? 18.627 -26.393 -6.852 1.00 37.06 95 ARG A N 1
ATOM 778 C CA . ARG A 1 95 ? 20.036 -26.752 -7.032 1.00 37.06 95 ARG A CA 1
ATOM 779 C C . ARG A 1 95 ? 20.391 -26.638 -8.507 1.00 37.06 95 ARG A C 1
ATOM 781 O O . ARG A 1 95 ? 19.497 -26.950 -9.323 1.00 37.06 95 ARG A O 1
#

Organism: NCBI:txid733

Secondary structure (DSSP, 8-state):
--HHHHHHHHHHHHHHTS-HHHHHHHHHHHSS-PPP--HHHHHHHHHHHHHHHHHHHHS---S---HHHHHHHHHHHHHHHHHHHHHHHTTS---

pLDDT: mean 72.95, std 13.22, range [34.5, 92.5]

Radius of gyration: 17.15 Å; Cα contacts (8 Å, |Δi|>4): 42; chains: 1; bounding box: 44×48×37 Å

Mean predicted aligned error: 11.57 Å